Protein AF-A0A8B7DV23-F1 (afdb_monomer_lite)

Radius of gyration: 16.72 Å; chains: 1; bounding box: 44×33×47 Å

Foldseek 3Di:
DKDWDAFDPVDDWDQDQVQQAIWGWIWIADDPVRDTDGTDTGGHDPDLLLLLVSQLCVLCCVSHVLNVVQNVQFPDRSVLSNDPCSCVDPLSVVLSCLCVVQVPRGSVSVVVVCVVVQCRCLVSSVNGGDPVCNVVSVVCTPVPD

Secondary structure (DSSP, 8-state):
-EEEEEEPSSS--EEETTTTEEEEEEEEEETTTTEEPPPEEEEPPSSHHHHHHHHHHHHTTSS-GGGGGGGGGBSS-GGGGGSTTGGGSHHHHHHHHHHHHTT--BHHHHHHHHTT-TTTTHHHHHTTB-GGGHHHHHHH-STT-

Structure (mmCIF, N/CA/C/O backbone):
data_AF-A0A8B7DV23-F1
#
_entry.id   AF-A0A8B7DV23-F1
#
loop_
_atom_site.group_PDB
_atom_site.id
_atom_site.type_symbol
_atom_site.label_atom_id
_atom_site.label_alt_id
_atom_site.label_comp_id
_atom_site.label_asym_id
_atom_site.label_entity_id
_atom_site.label_seq_id
_atom_site.pdbx_PDB_ins_code
_atom_site.Cartn_x
_atom_site.Cartn_y
_atom_site.Cartn_z
_atom_site.occupancy
_atom_site.B_iso_or_equiv
_atom_site.auth_seq_id
_atom_site.auth_comp_id
_atom_site.auth_asym_id
_atom_site.auth_atom_id
_atom_site.pdbx_PDB_model_num
ATOM 1 N N . MET A 1 1 ? 25.803 -10.512 -22.557 1.00 51.50 1 MET A N 1
ATOM 2 C CA . MET A 1 1 ? 25.321 -9.718 -21.406 1.00 51.50 1 MET A CA 1
ATOM 3 C C . MET A 1 1 ? 23.973 -9.123 -21.782 1.00 51.50 1 MET A C 1
ATOM 5 O O . MET A 1 1 ? 23.875 -8.580 -22.876 1.00 51.50 1 MET A O 1
ATOM 9 N N . CYS A 1 2 ? 22.953 -9.281 -20.937 1.00 48.25 2 CYS A N 1
ATOM 10 C CA . CYS A 1 2 ? 21.643 -8.651 -21.124 1.00 48.25 2 CYS A CA 1
ATOM 11 C C . CYS A 1 2 ? 21.594 -7.371 -20.293 1.00 48.25 2 CYS A C 1
ATOM 13 O O . CYS A 1 2 ? 21.914 -7.408 -19.105 1.00 48.25 2 CYS A O 1
ATOM 15 N N . SER A 1 3 ? 21.191 -6.262 -20.905 1.00 56.81 3 SER A N 1
ATOM 16 C CA . SER A 1 3 ? 20.894 -5.014 -20.203 1.00 56.81 3 SER A CA 1
ATOM 17 C C . SER A 1 3 ? 19.389 -4.772 -20.219 1.00 56.81 3 SER A C 1
ATOM 19 O O . SER A 1 3 ? 18.762 -4.789 -21.280 1.00 56.81 3 SER A O 1
ATOM 21 N N . PHE A 1 4 ? 18.817 -4.552 -19.039 1.00 60.81 4 PHE A N 1
ATOM 22 C CA . PHE A 1 4 ? 17.411 -4.198 -18.871 1.00 60.81 4 PHE A CA 1
ATOM 23 C C . PHE A 1 4 ? 17.258 -2.678 -18.951 1.00 60.81 4 PHE A C 1
ATOM 25 O O . PHE A 1 4 ? 18.004 -1.941 -18.302 1.00 60.81 4 PHE A O 1
ATOM 32 N N . ALA A 1 5 ? 16.314 -2.208 -19.764 1.00 63.16 5 ALA A N 1
ATOM 33 C CA . ALA A 1 5 ? 15.951 -0.799 -19.813 1.00 63.16 5 ALA A CA 1
ATOM 34 C C . ALA A 1 5 ? 15.071 -0.413 -18.609 1.00 63.16 5 ALA A C 1
ATOM 36 O O . ALA A 1 5 ? 14.699 -1.247 -17.781 1.00 63.16 5 ALA A O 1
ATOM 37 N N . LYS A 1 6 ? 14.727 0.876 -18.511 1.00 64.81 6 LYS A N 1
ATOM 38 C CA . LYS A 1 6 ? 13.779 1.375 -17.506 1.00 64.81 6 LYS A CA 1
ATOM 39 C C . LYS A 1 6 ? 12.400 0.695 -17.666 1.00 64.81 6 LYS A C 1
ATOM 41 O O . LYS A 1 6 ? 12.068 0.286 -18.784 1.00 64.81 6 LYS A O 1
ATOM 46 N N . PRO A 1 7 ? 11.604 0.580 -16.581 1.00 71.06 7 PRO A N 1
ATOM 47 C CA . PR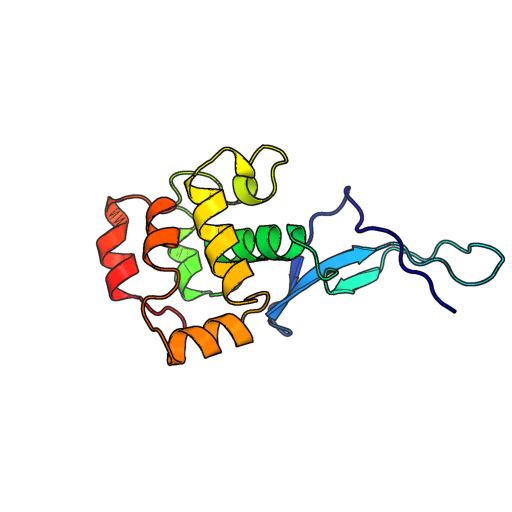O A 1 7 ? 10.208 0.153 -16.664 1.00 71.06 7 PRO A CA 1
ATOM 48 C C . PRO A 1 7 ? 9.451 0.911 -17.757 1.00 71.06 7 PRO A C 1
ATOM 50 O O . PRO A 1 7 ? 9.636 2.118 -17.906 1.00 71.06 7 PRO A O 1
ATOM 53 N N . LEU A 1 8 ? 8.616 0.205 -18.517 1.00 70.12 8 LEU A N 1
ATOM 54 C CA . LEU A 1 8 ? 7.758 0.818 -19.523 1.00 70.12 8 LEU A CA 1
ATOM 55 C C . LEU A 1 8 ? 6.682 1.658 -18.840 1.00 70.12 8 LEU A C 1
ATOM 57 O O . LEU A 1 8 ? 5.961 1.162 -17.980 1.00 70.12 8 LEU A O 1
ATOM 61 N N . GLU A 1 9 ? 6.574 2.920 -19.242 1.00 65.75 9 GLU A N 1
ATOM 62 C CA . GLU A 1 9 ? 5.597 3.860 -18.680 1.00 65.75 9 GLU A CA 1
ATOM 63 C C . GLU A 1 9 ? 4.183 3.621 -19.234 1.00 65.75 9 GLU A C 1
ATOM 65 O O . GLU A 1 9 ? 3.202 3.894 -18.545 1.00 65.75 9 GLU A O 1
ATOM 70 N N . ASP A 1 10 ? 4.076 3.046 -20.439 1.00 67.94 10 ASP A N 1
ATOM 71 C CA . ASP A 1 10 ? 2.800 2.766 -21.112 1.00 67.94 10 ASP A CA 1
ATOM 72 C C . ASP A 1 10 ? 1.992 1.639 -20.454 1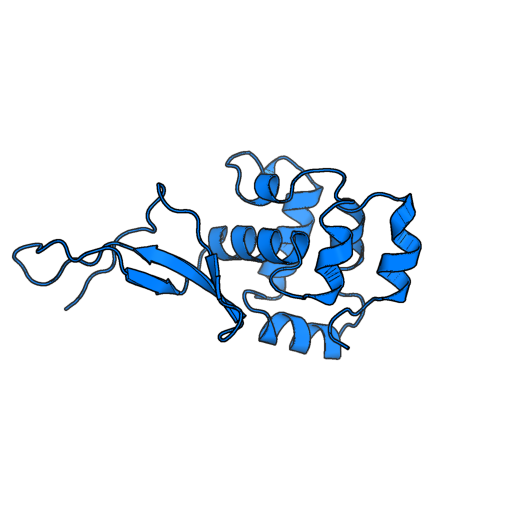.00 67.94 10 ASP A C 1
ATOM 74 O O . ASP A 1 10 ? 0.768 1.597 -20.582 1.00 67.94 10 ASP A O 1
ATOM 78 N N . VAL A 1 11 ? 2.659 0.715 -19.750 1.00 78.81 11 VAL A N 1
ATOM 79 C CA . VAL A 1 11 ? 1.997 -0.410 -19.079 1.00 78.81 11 VAL A CA 1
ATOM 80 C C . VAL A 1 11 ? 2.220 -0.299 -17.576 1.00 78.81 11 VAL A C 1
ATOM 82 O O . VAL A 1 11 ? 3.365 -0.387 -17.125 1.00 78.81 11 VAL A O 1
ATOM 85 N N . PRO A 1 12 ? 1.154 -0.138 -16.770 1.00 81.88 12 PRO A N 1
ATOM 86 C CA . PRO A 1 12 ? 1.315 -0.013 -15.334 1.00 81.88 12 PRO A CA 1
ATOM 87 C C . PRO A 1 12 ? 1.932 -1.297 -14.754 1.00 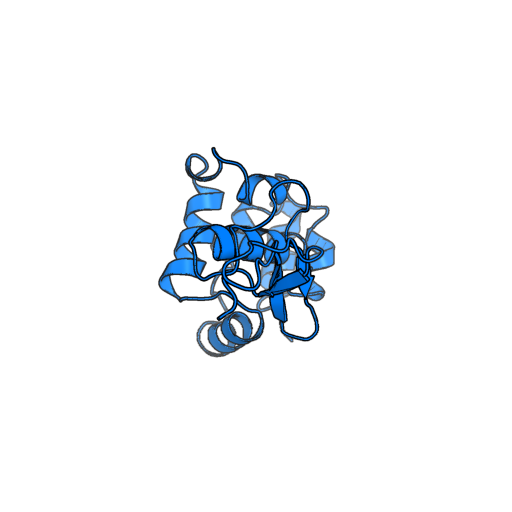81.88 12 PRO A C 1
ATOM 89 O O . PRO A 1 12 ? 1.610 -2.402 -15.203 1.00 81.88 12 PRO A O 1
ATOM 92 N N . PRO A 1 13 ? 2.798 -1.175 -13.736 1.00 89.44 13 PRO A N 1
ATOM 93 C CA . PRO A 1 13 ? 3.212 -2.294 -12.908 1.00 89.44 13 PRO A CA 1
ATOM 94 C C . PRO A 1 13 ? 2.013 -3.085 -12.393 1.00 89.44 13 PRO A C 1
ATOM 96 O O . PRO A 1 13 ? 0.927 -2.542 -12.188 1.00 89.44 13 PRO A O 1
ATOM 99 N N . VAL A 1 14 ? 2.238 -4.370 -12.158 1.00 89.75 14 VAL A N 1
ATOM 100 C CA . VAL A 1 14 ? 1.238 -5.316 -11.667 1.00 89.75 14 VAL A CA 1
ATOM 101 C C . VAL A 1 14 ? 1.756 -6.002 -10.417 1.00 89.75 14 VAL A C 1
ATOM 103 O O . VAL A 1 14 ? 2.960 -6.214 -10.252 1.00 89.75 14 VAL A O 1
ATOM 106 N N . TYR A 1 15 ? 0.846 -6.357 -9.523 1.00 91.25 15 TYR A N 1
ATOM 107 C CA . TYR A 1 15 ? 1.176 -7.181 -8.377 1.00 91.25 15 TYR A CA 1
ATOM 108 C C . TYR A 1 15 ? 1.107 -8.660 -8.765 1.00 91.25 15 TYR A C 1
ATOM 110 O O . TYR A 1 15 ? 0.122 -9.103 -9.350 1.00 91.25 15 TYR A O 1
ATOM 118 N N . ASN A 1 16 ? 2.157 -9.423 -8.470 1.00 91.06 16 ASN A N 1
ATOM 119 C CA . ASN A 1 16 ? 2.143 -10.871 -8.638 1.00 91.06 16 ASN A CA 1
ATOM 120 C C . ASN A 1 16 ? 1.794 -11.516 -7.291 1.00 91.06 16 ASN A C 1
ATOM 122 O O . ASN A 1 16 ? 2.564 -11.401 -6.338 1.00 91.06 16 ASN A O 1
ATOM 126 N N . GLU A 1 17 ? 0.633 -12.169 -7.213 1.00 86.94 17 GLU A N 1
ATOM 127 C CA . GLU A 1 17 ? 0.132 -12.772 -5.971 1.00 86.94 17 GLU A CA 1
ATOM 128 C C . GLU A 1 17 ? 0.944 -13.995 -5.519 1.00 86.94 17 GLU A C 1
ATOM 130 O O . GLU A 1 17 ? 1.069 -14.215 -4.314 1.00 86.94 17 GLU A O 1
ATOM 135 N N . GLU A 1 18 ? 1.516 -14.753 -6.463 1.00 85.44 18 GLU A N 1
ATOM 136 C CA . GLU A 1 18 ? 2.292 -15.972 -6.190 1.00 85.44 18 GLU A CA 1
ATOM 137 C C . GLU A 1 18 ? 3.631 -15.651 -5.518 1.00 85.44 18 GLU A C 1
ATOM 139 O O . GLU A 1 18 ? 3.959 -16.203 -4.473 1.00 85.44 18 GLU A O 1
ATOM 144 N N . GLU A 1 19 ? 4.390 -14.715 -6.089 1.00 83.94 19 GLU A N 1
ATOM 145 C CA . GLU A 1 19 ? 5.683 -14.271 -5.553 1.00 83.94 19 GLU A CA 1
ATOM 146 C C . GLU A 1 19 ? 5.535 -13.154 -4.512 1.00 83.94 19 GLU A C 1
ATOM 148 O O . GLU A 1 19 ? 6.479 -12.797 -3.806 1.00 83.94 19 GLU A O 1
ATOM 153 N N . GLY A 1 20 ? 4.353 -12.550 -4.426 1.00 88.62 20 GLY A N 1
ATOM 154 C CA . GLY A 1 20 ? 4.041 -11.491 -3.483 1.00 88.62 20 GLY A CA 1
ATOM 155 C C . GLY A 1 20 ? 4.784 -10.172 -3.729 1.00 88.62 20 GLY A C 1
ATOM 156 O O . GLY A 1 20 ? 4.917 -9.376 -2.790 1.00 88.62 20 GLY A O 1
ATOM 157 N N . VAL A 1 21 ? 5.268 -9.937 -4.954 1.00 89.88 21 VAL A N 1
ATOM 158 C CA . VAL A 1 21 ? 6.102 -8.788 -5.355 1.00 89.88 21 VAL A CA 1
ATOM 159 C C . VAL A 1 21 ? 5.460 -7.956 -6.464 1.00 89.88 21 VAL A C 1
ATOM 161 O O . VAL A 1 21 ? 4.630 -8.427 -7.240 1.00 89.88 21 VAL A O 1
ATOM 164 N N . VAL A 1 22 ? 5.896 -6.701 -6.572 1.00 90.88 22 VAL A N 1
ATOM 165 C CA . VAL A 1 22 ? 5.566 -5.837 -7.711 1.00 90.88 22 VAL A CA 1
ATOM 166 C C . VAL A 1 22 ? 6.407 -6.233 -8.923 1.00 90.88 22 VAL A C 1
ATOM 168 O O . VAL A 1 22 ? 7.634 -6.334 -8.822 1.00 90.88 22 VAL A O 1
ATOM 171 N N . LYS A 1 23 ? 5.758 -6.398 -10.076 1.00 89.38 23 LYS A N 1
ATOM 172 C CA . LYS A 1 23 ? 6.390 -6.610 -11.379 1.00 89.38 23 LYS A CA 1
ATOM 173 C C . LYS A 1 23 ? 6.092 -5.451 -12.325 1.00 89.38 23 LYS A C 1
ATOM 175 O O . LYS A 1 23 ? 5.036 -4.833 -12.250 1.00 89.38 23 LYS A O 1
ATOM 180 N N . CYS A 1 24 ? 7.010 -5.159 -13.234 1.00 88.38 24 CYS A N 1
ATOM 181 C CA . CYS A 1 24 ? 6.812 -4.208 -14.323 1.00 88.38 24 CYS A CA 1
ATOM 182 C C . CYS A 1 24 ? 7.309 -4.787 -15.640 1.00 88.38 24 CYS A C 1
ATOM 184 O O . CYS A 1 24 ? 8.209 -5.628 -15.668 1.00 88.38 24 CYS A O 1
ATOM 186 N N . TYR A 1 25 ? 6.750 -4.292 -16.737 1.00 84.19 25 TYR A N 1
ATOM 187 C CA . TYR A 1 25 ? 7.253 -4.621 -18.058 1.00 84.19 25 TYR A CA 1
ATOM 188 C C . TYR A 1 25 ? 8.521 -3.822 -18.339 1.00 84.19 25 TYR A C 1
ATOM 190 O O . TYR A 1 25 ? 8.547 -2.605 -18.167 1.00 84.19 25 TYR A O 1
ATOM 198 N N . MET A 1 26 ? 9.574 -4.500 -18.779 1.00 79.69 26 MET A N 1
ATOM 199 C CA . MET A 1 26 ? 10.817 -3.866 -19.211 1.00 79.69 26 MET A CA 1
ATOM 200 C C . MET A 1 26 ? 11.209 -4.374 -20.589 1.00 79.69 26 MET A C 1
ATOM 202 O O . MET A 1 26 ? 11.067 -5.561 -20.897 1.00 79.69 26 MET A O 1
ATOM 206 N N . THR A 1 27 ? 11.751 -3.483 -21.414 1.00 74.31 27 THR A N 1
ATOM 207 C CA . THR A 1 27 ? 12.417 -3.891 -22.649 1.00 74.31 27 THR A CA 1
ATOM 208 C C . THR A 1 27 ? 13.827 -4.374 -22.336 1.00 74.31 27 THR A C 1
ATOM 210 O O . THR A 1 27 ? 14.558 -3.784 -21.537 1.00 74.31 27 THR A O 1
ATOM 213 N N . CYS A 1 28 ? 14.206 -5.481 -22.964 1.00 62.91 28 CYS A N 1
ATOM 214 C CA . CYS A 1 28 ? 15.547 -6.038 -22.868 1.00 62.91 28 CYS A CA 1
ATOM 215 C C . CYS A 1 28 ? 16.268 -5.797 -24.189 1.00 62.91 28 CYS A C 1
ATOM 217 O O . CYS A 1 28 ? 15.694 -6.021 -25.259 1.00 62.91 28 CYS A O 1
ATOM 219 N N . THR A 1 29 ? 17.527 -5.378 -24.119 1.00 63.84 29 THR A N 1
ATOM 220 C CA . THR A 1 29 ? 18.417 -5.358 -25.280 1.00 63.84 29 THR A CA 1
ATOM 221 C C . THR A 1 29 ? 19.460 -6.460 -25.136 1.00 63.84 29 THR A C 1
ATOM 223 O O . THR A 1 29 ? 20.060 -6.645 -24.072 1.00 63.84 29 THR A O 1
ATOM 226 N N . TYR A 1 30 ? 19.649 -7.229 -26.208 1.00 55.50 30 TYR A N 1
ATOM 227 C CA . TYR A 1 30 ? 20.621 -8.319 -26.258 1.00 55.50 30 TYR A CA 1
ATOM 228 C C . TYR A 1 30 ? 21.728 -8.018 -27.271 1.00 55.50 30 TYR A C 1
ATOM 230 O O . TYR A 1 30 ? 21.459 -7.714 -28.434 1.00 55.50 30 TYR A O 1
ATOM 238 N N . GLY A 1 31 ? 22.979 -8.146 -26.820 1.00 58.97 31 GLY A N 1
ATOM 239 C CA . GLY A 1 31 ? 24.174 -8.053 -27.660 1.00 58.97 31 GLY A CA 1
ATOM 240 C C . GLY A 1 31 ? 24.575 -6.629 -28.067 1.00 58.97 31 GLY A C 1
ATOM 241 O O . GLY A 1 31 ? 23.847 -5.661 -27.859 1.00 58.97 31 GLY A O 1
ATOM 242 N N . SER A 1 32 ? 25.752 -6.510 -28.688 1.00 60.19 32 SER A N 1
ATOM 243 C CA . SER A 1 32 ? 26.305 -5.253 -29.224 1.00 60.19 32 SER A CA 1
ATOM 244 C C . SER A 1 32 ? 25.450 -4.631 -30.338 1.00 60.19 32 SER A C 1
ATOM 246 O O . SER A 1 32 ? 25.645 -3.470 -30.680 1.00 60.19 32 SER A O 1
ATOM 248 N N . HIS A 1 33 ? 24.494 -5.388 -30.886 1.00 59.56 33 HIS A N 1
ATOM 249 C CA . HIS A 1 33 ? 23.622 -4.976 -31.988 1.00 59.56 33 HIS A CA 1
ATOM 250 C C . HIS A 1 33 ? 22.246 -4.459 -31.514 1.00 59.56 33 HIS A C 1
ATOM 252 O O . HIS A 1 33 ? 21.392 -4.184 -32.351 1.00 59.56 33 HIS A O 1
ATOM 258 N N . VAL A 1 34 ? 22.007 -4.327 -30.198 1.00 60.25 34 VAL A N 1
ATOM 259 C CA . VAL A 1 34 ? 20.796 -3.701 -29.613 1.00 60.25 34 VAL A CA 1
ATOM 260 C C . VAL A 1 34 ? 19.485 -4.303 -30.152 1.00 60.25 34 VAL A C 1
ATOM 262 O O . VAL A 1 34 ? 18.546 -3.593 -30.515 1.00 60.25 34 VAL A O 1
ATOM 265 N N . TRP A 1 35 ? 19.395 -5.634 -30.214 1.00 63.25 35 TRP A N 1
ATOM 266 C CA . TRP A 1 35 ? 18.158 -6.291 -30.641 1.00 63.25 35 TRP A CA 1
ATOM 267 C C . TRP A 1 35 ? 17.085 -6.055 -29.575 1.00 63.25 35 TRP A C 1
ATOM 269 O O . TRP A 1 35 ? 17.270 -6.427 -28.413 1.00 63.25 35 TRP A O 1
ATOM 279 N N . LYS A 1 36 ? 15.987 -5.392 -29.959 1.00 61.38 36 LYS A N 1
ATOM 280 C CA . LYS A 1 36 ? 14.850 -5.109 -29.075 1.00 61.38 36 LYS A CA 1
ATOM 281 C C . LYS A 1 36 ? 14.028 -6.383 -28.901 1.00 61.38 36 LYS A C 1
ATOM 283 O O . LYS A 1 36 ? 13.361 -6.819 -29.834 1.00 61.38 36 LYS A O 1
ATOM 288 N N . ILE A 1 37 ? 14.082 -6.967 -27.710 1.00 68.12 37 ILE A N 1
ATOM 289 C CA . ILE A 1 37 ? 13.223 -8.093 -27.331 1.00 68.12 37 ILE A CA 1
ATOM 290 C C . ILE A 1 37 ? 11.859 -7.543 -26.892 1.00 68.12 37 ILE A C 1
ATOM 292 O O . ILE A 1 37 ? 11.768 -6.419 -26.386 1.00 68.12 37 ILE A O 1
ATOM 296 N N . SER A 1 38 ? 10.797 -8.330 -27.096 1.00 73.44 38 SER A N 1
ATOM 297 C CA . SER A 1 38 ? 9.457 -8.004 -26.605 1.00 73.44 38 SER A CA 1
ATOM 298 C C . SER A 1 38 ? 9.475 -7.738 -25.091 1.00 73.44 38 SER A C 1
ATOM 300 O O . SER A 1 38 ? 10.223 -8.402 -24.365 1.00 73.44 38 SER A O 1
ATOM 302 N N . PRO A 1 39 ? 8.670 -6.781 -24.594 1.00 77.56 39 PRO A N 1
ATOM 303 C CA . PRO A 1 39 ? 8.612 -6.466 -23.173 1.00 77.56 39 PRO A CA 1
ATOM 304 C C . PRO A 1 39 ? 8.403 -7.710 -22.315 1.00 77.56 39 PRO A C 1
ATOM 306 O O . PRO A 1 39 ? 7.461 -8.468 -22.533 1.00 77.56 39 PRO A O 1
ATOM 309 N N . GLN A 1 40 ? 9.281 -7.907 -21.337 1.00 81.25 40 GLN A N 1
ATOM 310 C CA . GLN A 1 40 ? 9.189 -9.016 -20.394 1.00 81.25 40 GLN A CA 1
ATOM 311 C C . GLN A 1 40 ? 8.692 -8.497 -19.050 1.00 81.25 40 GLN A C 1
ATOM 313 O O . GLN A 1 40 ? 9.072 -7.404 -18.622 1.00 81.25 40 GLN A O 1
ATOM 318 N N . LEU A 1 41 ? 7.850 -9.285 -18.383 1.00 84.38 41 LEU A N 1
ATOM 319 C CA . LEU A 1 41 ? 7.371 -8.976 -17.044 1.00 84.38 41 LEU A CA 1
ATOM 320 C C . LEU A 1 41 ? 8.438 -9.382 -16.021 1.00 84.38 41 LEU A C 1
ATOM 322 O O . LEU A 1 41 ? 8.677 -10.567 -15.801 1.00 84.38 41 LEU A O 1
ATOM 326 N N . LEU A 1 42 ? 9.075 -8.396 -15.395 1.00 85.81 42 LEU A N 1
ATOM 327 C CA . LEU A 1 42 ? 10.190 -8.593 -14.471 1.00 85.81 42 LEU A CA 1
ATOM 328 C C . LEU A 1 42 ? 9.889 -7.984 -13.106 1.00 85.81 42 LEU A C 1
ATOM 330 O O . LEU A 1 42 ? 9.044 -7.099 -12.979 1.00 85.81 42 LEU A O 1
ATOM 334 N N . THR A 1 43 ? 10.608 -8.431 -12.080 1.00 86.69 43 THR A N 1
ATOM 335 C CA . THR A 1 43 ? 10.537 -7.838 -10.741 1.00 86.69 43 THR A CA 1
ATOM 336 C C . THR A 1 43 ? 10.892 -6.358 -10.795 1.00 86.69 43 THR A C 1
ATOM 338 O O . THR A 1 43 ? 11.890 -5.962 -11.401 1.00 86.69 43 THR A O 1
ATOM 341 N N . TYR A 1 44 ? 10.076 -5.535 -10.138 1.00 87.00 44 TYR A N 1
ATOM 342 C CA . TYR A 1 44 ? 10.288 -4.096 -10.101 1.00 87.00 44 TYR A CA 1
ATOM 343 C C . TYR A 1 44 ? 11.639 -3.778 -9.435 1.00 87.00 44 TYR A C 1
ATOM 345 O O . TYR A 1 44 ? 11.943 -4.335 -8.370 1.00 87.00 44 TYR A O 1
ATOM 353 N N . PRO A 1 45 ? 12.460 -2.899 -10.036 1.00 86.38 45 PRO A N 1
ATOM 354 C CA . PRO A 1 45 ? 13.809 -2.636 -9.563 1.00 86.38 45 PRO A CA 1
ATOM 355 C C . PRO A 1 45 ? 13.755 -1.966 -8.192 1.00 86.38 45 PRO A C 1
ATOM 357 O O . PRO A 1 45 ? 12.775 -1.306 -7.849 1.00 86.38 45 PRO A O 1
ATOM 360 N N . ASN A 1 46 ? 14.802 -2.126 -7.385 1.00 83.56 46 ASN A N 1
ATOM 361 C CA . ASN A 1 46 ? 14.825 -1.526 -6.056 1.00 83.56 46 ASN A CA 1
ATOM 362 C C . ASN A 1 46 ? 14.913 0.008 -6.167 1.00 83.56 46 ASN A C 1
ATOM 364 O O . ASN A 1 46 ? 15.983 0.562 -6.409 1.00 83.56 46 ASN A O 1
ATOM 368 N N . SER A 1 47 ? 13.775 0.687 -6.042 1.00 86.69 47 SER A N 1
ATOM 369 C CA . SER A 1 47 ? 13.660 2.142 -6.106 1.00 86.69 47 SER A CA 1
ATOM 370 C C . SER A 1 47 ? 12.495 2.623 -5.233 1.00 86.69 47 SER A C 1
ATOM 372 O O . SER A 1 47 ? 11.603 1.830 -4.923 1.00 86.69 47 SER A O 1
ATOM 374 N N . PRO A 1 48 ? 12.446 3.913 -4.852 1.00 85.75 48 PRO A N 1
ATOM 375 C CA . PRO A 1 48 ? 11.315 4.475 -4.106 1.00 85.75 48 PRO A CA 1
ATOM 376 C C . PRO A 1 48 ? 9.961 4.248 -4.798 1.00 85.75 48 PRO A C 1
ATOM 378 O O . PRO A 1 48 ? 8.949 4.023 -4.136 1.00 85.75 48 PRO A O 1
ATOM 381 N N . GLU A 1 49 ? 9.945 4.217 -6.135 1.00 88.00 49 GLU A N 1
ATOM 382 C CA . GLU A 1 49 ? 8.743 3.915 -6.920 1.00 88.00 49 GLU A CA 1
ATOM 383 C C . GLU A 1 49 ? 8.195 2.509 -6.644 1.00 88.00 49 GLU A C 1
ATOM 385 O O . GLU A 1 49 ? 6.979 2.324 -6.631 1.00 88.00 49 GLU A O 1
ATOM 390 N N . LYS A 1 50 ? 9.060 1.526 -6.352 1.00 90.81 50 LYS A N 1
ATOM 391 C CA . LYS A 1 50 ? 8.634 0.169 -5.977 1.00 90.81 50 LYS A CA 1
ATOM 392 C C . LYS A 1 50 ? 7.683 0.201 -4.785 1.00 90.81 50 LYS A C 1
ATOM 394 O O . LYS A 1 50 ? 6.633 -0.437 -4.813 1.00 90.81 50 LYS A O 1
ATOM 399 N N . TYR A 1 51 ? 8.040 0.971 -3.759 1.00 92.44 51 TYR A N 1
ATOM 400 C CA . TYR A 1 51 ? 7.251 1.116 -2.539 1.00 92.44 51 TYR A CA 1
ATOM 401 C C . TYR A 1 51 ? 5.947 1.871 -2.794 1.00 92.44 51 TYR A C 1
ATOM 403 O O . TYR A 1 51 ? 4.927 1.518 -2.213 1.00 92.44 51 TYR A O 1
ATOM 411 N N . ARG A 1 52 ? 5.937 2.853 -3.707 1.00 92.31 52 ARG A N 1
ATOM 412 C CA . ARG A 1 52 ? 4.703 3.550 -4.116 1.00 92.31 52 ARG A CA 1
ATOM 413 C C . ARG A 1 52 ? 3.710 2.609 -4.787 1.00 92.31 52 ARG A C 1
ATOM 415 O O . ARG A 1 52 ? 2.530 2.614 -4.438 1.00 92.31 52 ARG A O 1
ATOM 422 N N . TRP A 1 53 ? 4.187 1.777 -5.710 1.00 93.00 53 TRP A N 1
ATOM 423 C CA . TRP A 1 53 ? 3.361 0.749 -6.343 1.00 93.00 53 TRP A CA 1
ATOM 424 C C . TRP A 1 53 ? 2.898 -0.299 -5.334 1.00 93.00 53 TRP A C 1
ATOM 426 O O . TRP A 1 53 ? 1.718 -0.628 -5.294 1.00 93.00 53 TRP A O 1
ATOM 436 N N . PHE A 1 54 ? 3.789 -0.764 -4.460 1.00 94.00 54 PHE A N 1
ATOM 437 C CA . PHE A 1 54 ? 3.430 -1.721 -3.418 1.00 94.00 54 PHE A CA 1
ATOM 438 C C . PHE A 1 54 ? 2.365 -1.166 -2.458 1.00 94.00 54 PHE A C 1
ATOM 440 O O . PHE A 1 54 ? 1.357 -1.823 -2.211 1.00 94.00 54 PHE A O 1
ATOM 447 N N . ALA A 1 55 ? 2.522 0.076 -1.997 1.00 94.25 55 ALA A N 1
ATOM 448 C CA . ALA A 1 55 ? 1.542 0.783 -1.175 1.00 94.25 55 ALA A CA 1
ATOM 449 C C . ALA A 1 55 ? 0.180 0.901 -1.869 1.00 94.25 55 ALA A C 1
ATOM 451 O O . ALA A 1 55 ? -0.851 0.632 -1.255 1.00 94.25 55 ALA A O 1
ATOM 452 N N . ARG A 1 56 ? 0.167 1.243 -3.164 1.00 94.50 56 ARG A N 1
ATOM 453 C CA . ARG A 1 56 ? -1.059 1.261 -3.968 1.00 94.50 56 ARG A CA 1
ATOM 454 C C . ARG A 1 56 ? -1.760 -0.100 -3.945 1.00 94.50 56 ARG A C 1
ATOM 456 O O . ARG A 1 56 ? -2.957 -0.155 -3.684 1.00 94.50 56 ARG A O 1
ATOM 463 N N . PHE A 1 57 ? -1.027 -1.187 -4.165 1.00 94.50 57 PHE A N 1
ATOM 464 C CA . PHE A 1 57 ? -1.600 -2.535 -4.163 1.00 94.50 57 PHE A CA 1
ATOM 465 C C . PHE A 1 57 ? -2.071 -3.001 -2.780 1.00 94.50 57 PHE A C 1
ATOM 467 O O . PHE A 1 57 ? -3.000 -3.805 -2.700 1.00 94.50 57 PHE A O 1
ATOM 474 N N . ILE A 1 58 ? -1.471 -2.505 -1.691 1.00 94.50 58 ILE A N 1
ATOM 475 C CA . ILE A 1 58 ? -1.987 -2.720 -0.329 1.00 94.50 58 ILE A CA 1
ATOM 476 C C . ILE A 1 58 ? -3.354 -2.049 -0.179 1.00 94.50 58 ILE A C 1
ATOM 478 O O . ILE A 1 58 ? -4.298 -2.687 0.284 1.00 94.50 58 ILE A O 1
ATOM 482 N N . LEU A 1 59 ? -3.469 -0.782 -0.589 1.00 94.12 59 LEU A N 1
ATOM 483 C CA . LEU A 1 59 ? -4.711 -0.008 -0.491 1.00 94.12 59 LEU A CA 1
ATOM 484 C C . LEU A 1 59 ? -5.843 -0.617 -1.326 1.00 94.12 59 LEU A C 1
ATOM 486 O O . LEU A 1 59 ? -6.980 -0.669 -0.873 1.00 94.12 59 LEU A O 1
ATOM 490 N N . GLU A 1 60 ? -5.522 -1.123 -2.516 1.00 92.75 60 GLU A N 1
ATOM 491 C CA . GLU A 1 60 ? -6.469 -1.827 -3.391 1.00 92.75 60 GLU A CA 1
ATOM 492 C C . GLU A 1 60 ? -6.803 -3.252 -2.898 1.00 92.75 60 GLU A C 1
ATOM 494 O O . GLU A 1 60 ? -7.668 -3.917 -3.466 1.00 92.75 60 GLU A O 1
ATOM 499 N N . GLY A 1 61 ? -6.126 -3.748 -1.855 1.00 91.69 61 GLY A N 1
ATOM 500 C CA . GLY A 1 61 ? -6.329 -5.097 -1.321 1.00 91.69 61 GLY A CA 1
ATOM 501 C C . GLY A 1 61 ? -5.839 -6.222 -2.238 1.00 91.69 61 GLY A C 1
ATOM 502 O O . GLY A 1 61 ? -6.253 -7.366 -2.073 1.00 91.69 61 GLY A O 1
ATOM 503 N N . GLN A 1 62 ? -4.952 -5.923 -3.194 1.00 91.75 62 GLN A N 1
ATOM 504 C CA . GLN A 1 62 ? -4.323 -6.938 -4.053 1.00 91.75 62 GLN A CA 1
ATOM 505 C C . GLN A 1 62 ? -3.250 -7.727 -3.294 1.00 91.75 62 GLN A C 1
ATOM 507 O O . GLN A 1 62 ? -3.116 -8.934 -3.458 1.00 91.75 62 GLN A O 1
ATOM 512 N N . VAL A 1 63 ? -2.507 -7.060 -2.404 1.00 92.19 63 VAL A N 1
ATOM 513 C CA . VAL A 1 63 ? -1.502 -7.726 -1.553 1.00 92.19 63 VAL A CA 1
ATOM 514 C C . VAL A 1 63 ? -2.183 -8.639 -0.529 1.00 92.19 63 VAL A C 1
ATOM 516 O O . VAL A 1 63 ? -1.677 -9.714 -0.189 1.00 92.19 63 VAL A O 1
ATOM 519 N N . ILE A 1 64 ? -3.339 -8.200 -0.020 1.00 91.50 64 ILE A N 1
ATOM 520 C CA . ILE A 1 64 ? -4.079 -8.856 1.058 1.00 91.50 64 ILE A CA 1
ATOM 521 C C . ILE A 1 64 ? -5.563 -8.809 0.744 1.00 91.50 64 ILE A C 1
ATOM 523 O O . ILE A 1 64 ? -6.206 -7.765 0.866 1.00 91.50 64 ILE A O 1
ATOM 527 N N . SER A 1 65 ? -6.108 -9.977 0.430 1.00 90.06 65 SER A N 1
ATOM 528 C CA . SER A 1 65 ? -7.515 -10.172 0.086 1.00 90.06 65 SER A CA 1
ATOM 529 C C . SER A 1 65 ? -8.477 -9.642 1.155 1.00 90.06 65 SER A C 1
ATOM 531 O O . SER A 1 65 ? -9.501 -9.059 0.811 1.00 90.06 65 SER A O 1
ATOM 533 N N . SER A 1 66 ? -8.136 -9.755 2.442 1.00 90.44 66 SER A N 1
ATOM 534 C CA . SER A 1 66 ? -8.947 -9.247 3.560 1.00 90.44 66 SER A CA 1
ATOM 535 C C . SER A 1 66 ? -9.164 -7.728 3.525 1.00 90.44 66 SER A C 1
ATOM 537 O O . SER A 1 66 ? -10.170 -7.244 4.042 1.00 90.44 66 SER A O 1
ATOM 539 N N . LEU A 1 67 ? -8.255 -6.971 2.895 1.00 91.44 67 LEU A N 1
ATOM 540 C CA . LEU A 1 67 ? -8.375 -5.518 2.721 1.00 91.44 67 LEU A CA 1
ATOM 541 C C . LEU A 1 67 ? -9.173 -5.123 1.473 1.00 91.44 67 LEU A C 1
ATOM 543 O O . LEU A 1 67 ? -9.597 -3.975 1.359 1.00 91.44 67 LEU A O 1
ATOM 547 N N . LYS A 1 68 ? -9.436 -6.062 0.558 1.00 92.50 68 LYS A N 1
ATOM 548 C CA . LYS A 1 68 ? -10.130 -5.802 -0.712 1.00 92.50 68 LYS A CA 1
ATOM 549 C C . LYS A 1 68 ? -11.524 -5.206 -0.513 1.00 92.50 68 LYS A C 1
ATOM 551 O O . LYS A 1 68 ? -11.919 -4.319 -1.259 1.00 92.50 68 LYS A O 1
ATOM 556 N N . LYS A 1 69 ? -12.235 -5.618 0.543 1.00 92.88 69 LYS A N 1
ATOM 557 C CA . LYS A 1 69 ? -13.553 -5.065 0.906 1.00 92.88 69 LYS A CA 1
ATOM 558 C C . LYS A 1 69 ? -13.522 -3.579 1.282 1.00 92.88 69 LYS A C 1
ATOM 560 O O . LYS A 1 69 ? -14.553 -2.925 1.224 1.00 92.88 69 LYS A O 1
ATOM 565 N N . PHE A 1 70 ? -12.365 -3.045 1.676 1.00 92.75 70 PHE A N 1
ATOM 566 C CA . PHE A 1 70 ? -12.209 -1.635 2.037 1.00 92.75 70 PHE A CA 1
ATOM 567 C C . PHE A 1 70 ? -11.772 -0.759 0.860 1.00 92.75 70 PHE A C 1
ATOM 569 O O . PHE A 1 70 ? -11.831 0.463 0.975 1.00 92.75 70 PHE A O 1
ATOM 576 N N . ALA A 1 71 ? -11.380 -1.354 -0.274 1.00 91.56 71 ALA A N 1
ATOM 577 C CA . ALA A 1 71 ? -10.929 -0.615 -1.452 1.00 91.56 71 ALA A CA 1
ATOM 578 C C . ALA A 1 71 ? -12.011 0.340 -1.999 1.00 91.56 71 ALA A C 1
ATOM 580 O O . ALA A 1 71 ? -11.694 1.427 -2.476 1.00 91.56 71 ALA A O 1
ATOM 581 N N . GLU A 1 72 ? -13.290 -0.028 -1.873 1.00 92.12 72 GLU A N 1
ATOM 582 C CA . GLU A 1 72 ? -14.435 0.808 -2.269 1.00 92.12 72 GLU A CA 1
ATOM 583 C C . GLU A 1 72 ? -14.720 1.954 -1.283 1.00 92.12 72 GLU A C 1
ATOM 585 O O . GLU A 1 72 ? -15.368 2.935 -1.638 1.00 92.12 72 GLU A O 1
ATOM 590 N N . TYR A 1 73 ? -14.207 1.858 -0.054 1.00 93.88 73 TYR A N 1
ATOM 591 C CA . TYR A 1 73 ? -14.392 2.847 1.012 1.00 93.88 73 TYR A CA 1
ATOM 592 C C . TYR A 1 73 ? -13.185 3.779 1.171 1.00 93.88 73 TYR A C 1
ATOM 594 O O . TYR A 1 73 ? -13.072 4.490 2.176 1.00 93.88 73 TYR A O 1
ATOM 602 N N . LEU A 1 74 ? -12.264 3.774 0.204 1.00 93.31 74 LEU A N 1
ATOM 603 C CA . LEU A 1 74 ? -11.140 4.695 0.192 1.00 93.31 74 LEU A CA 1
ATOM 604 C C . LEU A 1 74 ? -11.639 6.126 -0.048 1.00 93.31 74 LEU A C 1
ATOM 606 O O . LEU A 1 74 ? -12.275 6.414 -1.059 1.00 93.31 74 LEU A O 1
ATOM 610 N N . VAL A 1 75 ? -11.288 7.048 0.851 1.00 92.94 75 VAL A N 1
ATOM 611 C CA . VAL A 1 75 ? -11.618 8.484 0.735 1.00 92.94 75 VAL A CA 1
ATOM 612 C C . VAL A 1 75 ? -10.973 9.090 -0.509 1.00 92.94 75 VAL A C 1
ATOM 614 O O . VAL A 1 75 ? -11.486 10.033 -1.107 1.00 92.94 75 VAL A O 1
ATOM 617 N N . THR A 1 76 ? -9.827 8.544 -0.914 1.00 90.00 76 THR A N 1
ATOM 618 C CA . THR A 1 76 ? -9.170 8.902 -2.165 1.00 90.00 76 THR A CA 1
ATOM 619 C C . THR A 1 76 ? -8.682 7.677 -2.914 1.00 90.00 76 THR A C 1
ATOM 621 O O . THR A 1 76 ? -8.163 6.763 -2.273 1.00 90.00 76 THR A O 1
ATOM 624 N N . PRO A 1 77 ? -8.714 7.695 -4.257 1.00 90.25 77 PRO A N 1
ATOM 625 C CA . PRO A 1 77 ? -8.210 6.592 -5.059 1.00 90.25 77 PRO A CA 1
ATOM 626 C C . PRO A 1 77 ? -6.758 6.236 -4.718 1.00 90.25 77 PRO A C 1
ATOM 628 O O . PRO A 1 77 ? -5.888 7.111 -4.667 1.00 90.25 77 PRO A O 1
ATOM 631 N N . ALA A 1 78 ? -6.470 4.941 -4.571 1.00 91.31 78 ALA A N 1
ATOM 632 C CA . ALA A 1 78 ? -5.115 4.432 -4.334 1.00 91.31 78 ALA A CA 1
ATOM 633 C C . ALA A 1 78 ? -4.127 4.814 -5.455 1.00 91.31 78 ALA A C 1
ATOM 635 O O . ALA A 1 78 ? -2.921 4.909 -5.229 1.00 91.31 78 ALA A O 1
ATOM 636 N N . SER A 1 79 ? -4.634 5.107 -6.658 1.00 89.81 79 SER A N 1
ATOM 637 C CA . SER A 1 79 ? -3.848 5.589 -7.799 1.00 89.81 79 SER A CA 1
ATOM 638 C C . SER A 1 79 ? -3.121 6.913 -7.537 1.00 89.81 79 SER A C 1
ATOM 640 O O . SER A 1 79 ? -2.159 7.215 -8.244 1.00 89.81 79 SER A O 1
ATOM 642 N N . ILE A 1 80 ? -3.516 7.683 -6.513 1.00 90.88 80 ILE A N 1
ATOM 643 C CA . ILE A 1 80 ? -2.787 8.884 -6.086 1.00 90.88 80 ILE A CA 1
ATOM 644 C C . ILE A 1 80 ? -1.369 8.539 -5.619 1.00 90.88 80 ILE A C 1
ATOM 646 O O . ILE A 1 80 ? -0.466 9.332 -5.861 1.00 90.88 80 ILE A O 1
ATOM 650 N N . MET A 1 81 ? -1.133 7.356 -5.032 1.00 91.44 81 MET A N 1
ATOM 651 C CA . MET A 1 81 ? 0.193 6.946 -4.532 1.00 91.44 81 MET A CA 1
ATOM 652 C C . MET A 1 81 ? 1.300 6.991 -5.591 1.00 91.44 81 MET A C 1
ATOM 654 O O . MET A 1 81 ? 2.464 7.185 -5.252 1.00 91.44 81 MET A O 1
ATOM 658 N N . VAL A 1 82 ? 0.944 6.808 -6.863 1.00 88.94 82 VAL A N 1
ATOM 659 C CA . VAL A 1 82 ? 1.893 6.710 -7.984 1.00 88.94 82 VAL A CA 1
ATOM 660 C C . VAL A 1 82 ? 1.941 7.984 -8.833 1.00 88.94 82 VAL A C 1
ATOM 662 O O . VAL A 1 82 ? 2.559 8.004 -9.892 1.00 88.94 82 VAL A O 1
ATOM 665 N N . LYS A 1 83 ? 1.275 9.065 -8.406 1.00 89.12 83 LYS A N 1
ATOM 666 C CA . LYS A 1 83 ? 1.333 10.358 -9.103 1.00 89.12 83 LYS A CA 1
ATOM 667 C C . LYS A 1 83 ? 2.627 11.100 -8.762 1.00 89.12 83 LYS A C 1
ATOM 669 O O . LYS A 1 83 ? 3.136 11.011 -7.650 1.00 89.12 83 LYS A O 1
ATOM 674 N N . SER A 1 84 ? 3.130 11.904 -9.698 1.00 82.31 84 SER A N 1
ATOM 675 C CA . SER A 1 84 ? 4.351 12.706 -9.507 1.00 82.31 84 SER A CA 1
ATOM 676 C C . SER A 1 84 ? 4.252 13.674 -8.319 1.00 82.31 84 SER A C 1
ATOM 678 O O . SER A 1 84 ? 5.218 13.871 -7.587 1.00 82.31 84 SER A O 1
ATOM 680 N N . TRP A 1 85 ? 3.059 14.217 -8.072 1.00 84.88 85 TRP A N 1
ATOM 681 C CA . TRP A 1 85 ? 2.748 15.104 -6.948 1.00 84.88 85 TRP A CA 1
ATOM 682 C C . TRP A 1 85 ? 2.329 14.365 -5.669 1.00 84.88 85 TRP A C 1
ATOM 684 O O . TRP A 1 85 ? 1.988 15.015 -4.684 1.00 84.88 85 TRP A O 1
ATOM 694 N N . ALA A 1 86 ? 2.356 13.025 -5.649 1.00 83.88 86 ALA A N 1
ATOM 695 C CA . ALA A 1 86 ? 1.911 12.238 -4.499 1.00 83.88 86 ALA A CA 1
ATOM 696 C C . ALA A 1 86 ? 2.624 12.657 -3.214 1.00 83.88 86 ALA A C 1
ATOM 698 O O . ALA A 1 86 ? 1.972 12.773 -2.191 1.00 83.88 86 ALA A O 1
ATOM 699 N N . HIS A 1 87 ? 3.922 12.955 -3.275 1.00 81.50 87 HIS A N 1
ATOM 700 C CA . HIS A 1 87 ? 4.742 13.375 -2.133 1.00 81.50 87 HIS A CA 1
ATOM 701 C C . HIS A 1 87 ? 4.242 14.644 -1.412 1.00 81.50 87 HIS A C 1
ATOM 703 O O . HIS A 1 87 ? 4.599 14.869 -0.263 1.00 81.50 87 HIS A O 1
ATOM 709 N N . LEU A 1 88 ? 3.401 15.466 -2.050 1.00 85.88 88 LEU A N 1
ATOM 710 C CA . LEU A 1 88 ? 2.818 16.659 -1.425 1.00 85.88 88 LEU A CA 1
ATOM 711 C C . LEU A 1 88 ? 1.681 16.326 -0.450 1.00 85.88 88 LEU A C 1
ATOM 713 O O . LEU A 1 88 ? 1.277 17.170 0.345 1.00 85.88 88 LEU A O 1
ATOM 717 N N . GLN A 1 89 ? 1.122 15.117 -0.528 1.00 87.44 89 GLN A N 1
ATOM 718 C CA . GLN A 1 89 ? 0.033 14.683 0.338 1.00 87.44 89 GLN A CA 1
ATOM 719 C C . GLN A 1 89 ? 0.613 14.048 1.614 1.00 87.44 89 GLN A C 1
ATOM 721 O O . GLN A 1 89 ? 1.283 13.024 1.536 1.00 87.44 89 GLN A O 1
ATOM 726 N N . PRO A 1 90 ? 0.312 14.550 2.822 1.00 89.31 90 PRO A N 1
ATOM 727 C CA . PRO A 1 90 ? 0.893 13.988 4.045 1.00 89.31 90 PRO A CA 1
ATOM 728 C C . PRO A 1 90 ? 0.577 12.498 4.262 1.00 89.31 90 PRO A C 1
ATOM 730 O O . PRO A 1 90 ? 1.353 11.774 4.875 1.00 89.31 90 PRO A O 1
ATOM 733 N N . LYS A 1 91 ? -0.570 12.018 3.764 1.00 89.81 91 LYS A N 1
ATOM 734 C CA . LYS A 1 91 ? -0.998 10.614 3.900 1.00 89.81 91 LYS A CA 1
ATOM 735 C C . LYS A 1 91 ? -0.239 9.633 3.002 1.00 89.81 91 LYS A C 1
ATOM 737 O O . LYS A 1 91 ? -0.061 8.483 3.391 1.00 89.81 91 LYS A O 1
ATOM 742 N N . THR A 1 92 ? 0.179 10.058 1.809 1.00 91.12 92 THR A N 1
ATOM 743 C CA . THR A 1 92 ? 0.980 9.229 0.892 1.00 91.12 92 THR A CA 1
ATOM 744 C C . THR A 1 92 ? 2.406 9.145 1.415 1.00 91.12 92 THR A C 1
ATOM 746 O O . THR A 1 92 ? 2.973 8.060 1.441 1.00 91.12 92 THR A O 1
ATOM 749 N N . ASP A 1 93 ? 2.945 10.271 1.888 1.00 91.19 93 ASP A N 1
ATOM 750 C CA . ASP A 1 93 ? 4.293 10.379 2.429 1.00 91.19 93 ASP A CA 1
ATOM 751 C C . ASP A 1 93 ? 4.449 9.544 3.705 1.00 91.19 93 ASP A C 1
ATOM 753 O O . ASP A 1 93 ? 5.354 8.720 3.785 1.00 91.19 93 ASP A O 1
ATOM 757 N N . LYS A 1 94 ? 3.502 9.637 4.651 1.00 92.62 94 LYS A N 1
ATOM 758 C CA . LYS A 1 94 ? 3.482 8.782 5.852 1.00 92.62 94 LYS A CA 1
ATOM 759 C C . LYS A 1 94 ? 3.473 7.294 5.507 1.00 92.62 94 LYS A C 1
ATOM 761 O O . LYS A 1 94 ? 4.318 6.550 5.996 1.00 92.62 94 LYS A O 1
ATOM 766 N N . LEU A 1 95 ? 2.550 6.870 4.638 1.00 93.25 95 LEU A N 1
ATOM 767 C CA . LEU A 1 95 ? 2.434 5.467 4.234 1.00 93.25 95 LEU A CA 1
ATOM 768 C C . LEU A 1 95 ? 3.714 4.972 3.543 1.00 93.25 95 LEU A C 1
ATOM 770 O O . LEU A 1 95 ? 4.203 3.883 3.837 1.00 93.25 95 LEU A O 1
ATOM 774 N N . LEU A 1 96 ? 4.268 5.784 2.641 1.00 92.69 96 LEU A N 1
ATOM 775 C CA . LEU A 1 96 ? 5.490 5.471 1.909 1.00 92.69 96 LEU A CA 1
ATOM 776 C C . LEU A 1 96 ? 6.702 5.381 2.844 1.00 92.69 96 LEU A C 1
ATOM 778 O O . LEU A 1 96 ? 7.460 4.416 2.763 1.00 92.69 96 LEU A O 1
ATOM 782 N N . ASN A 1 97 ? 6.861 6.345 3.750 1.00 92.38 97 ASN A N 1
ATOM 783 C CA . ASN A 1 97 ? 7.973 6.394 4.692 1.00 92.38 97 ASN A CA 1
ATOM 784 C C . ASN A 1 97 ? 7.962 5.196 5.645 1.00 92.38 97 ASN A C 1
ATOM 786 O O . ASN A 1 97 ? 9.015 4.595 5.838 1.00 92.38 97 ASN A O 1
ATOM 790 N N . CYS A 1 98 ? 6.800 4.780 6.162 1.00 93.31 98 CYS A N 1
ATOM 791 C CA . CYS A 1 98 ? 6.699 3.569 6.984 1.00 93.31 98 CYS A CA 1
ATOM 792 C C . CYS A 1 98 ? 7.178 2.316 6.237 1.00 93.31 98 CYS A C 1
ATOM 794 O O . CYS A 1 98 ? 7.924 1.510 6.789 1.00 93.31 98 CYS A O 1
ATOM 796 N N . LEU A 1 99 ? 6.794 2.157 4.966 1.00 93.38 99 LEU A N 1
ATOM 797 C CA . LEU A 1 99 ? 7.229 1.017 4.153 1.00 93.38 99 LEU A CA 1
ATOM 798 C C . LEU A 1 99 ? 8.726 1.076 3.821 1.00 93.38 99 LEU A C 1
ATOM 800 O O . LEU A 1 99 ? 9.394 0.043 3.830 1.00 93.38 99 LEU A O 1
ATOM 804 N N . MET A 1 100 ? 9.258 2.267 3.539 1.00 92.19 100 MET A N 1
ATOM 805 C CA . MET A 1 100 ? 10.672 2.455 3.207 1.00 92.19 100 MET A CA 1
ATOM 806 C C . MET A 1 100 ? 11.590 2.264 4.420 1.00 92.19 100 MET A C 1
ATOM 808 O O . MET A 1 100 ? 12.624 1.613 4.283 1.00 92.19 100 MET A O 1
ATOM 812 N N . GLN A 1 101 ? 11.216 2.787 5.592 1.00 92.19 101 GLN A N 1
ATOM 813 C CA . GLN A 1 101 ? 11.989 2.649 6.834 1.00 92.19 101 GLN A CA 1
ATOM 814 C C . GLN A 1 101 ? 12.146 1.183 7.244 1.00 92.19 101 GLN A C 1
ATOM 816 O O . GLN A 1 101 ? 13.245 0.751 7.578 1.00 92.19 101 GLN A O 1
ATOM 821 N N . GLU A 1 102 ? 11.072 0.402 7.122 1.00 91.88 102 GLU A N 1
ATOM 822 C CA . GLU A 1 102 ? 11.071 -1.028 7.446 1.00 91.88 102 GLU A CA 1
ATOM 823 C C . GLU A 1 102 ? 11.473 -1.928 6.260 1.00 91.88 102 GLU A C 1
ATOM 825 O O . GLU A 1 102 ? 11.480 -3.156 6.378 1.00 91.88 102 GLU A O 1
ATOM 830 N N . ASN A 1 103 ? 11.824 -1.341 5.106 1.00 92.00 103 ASN A N 1
ATOM 831 C CA . ASN A 1 103 ? 12.212 -2.046 3.875 1.00 92.00 103 ASN A CA 1
ATOM 832 C C . ASN A 1 103 ? 11.189 -3.127 3.461 1.00 92.00 103 ASN A C 1
ATOM 834 O O . ASN A 1 103 ? 11.530 -4.263 3.105 1.00 92.00 103 ASN A O 1
ATOM 838 N N . ILE A 1 104 ? 9.905 -2.775 3.539 1.00 93.19 104 ILE A N 1
ATOM 839 C CA . ILE A 1 104 ? 8.786 -3.654 3.212 1.00 93.19 104 ILE A CA 1
ATOM 840 C C . ILE A 1 104 ? 8.361 -3.410 1.765 1.00 93.19 104 ILE A C 1
ATOM 842 O O . ILE A 1 104 ? 7.665 -2.450 1.445 1.00 93.19 104 ILE A O 1
ATOM 846 N N . ASP A 1 105 ? 8.770 -4.321 0.891 1.00 89.75 105 ASP A N 1
ATOM 847 C CA . ASP A 1 105 ? 8.556 -4.255 -0.557 1.00 89.75 105 ASP A CA 1
ATOM 848 C C . ASP A 1 105 ? 7.835 -5.493 -1.128 1.00 89.75 105 ASP A C 1
ATOM 850 O O . ASP A 1 105 ? 7.661 -5.601 -2.346 1.00 89.75 105 ASP A O 1
ATOM 854 N N . CYS A 1 106 ? 7.439 -6.435 -0.265 1.00 91.94 106 CYS A N 1
ATOM 855 C CA . CYS A 1 106 ? 6.697 -7.638 -0.627 1.00 91.94 106 CYS A CA 1
ATOM 856 C C . CYS A 1 106 ? 5.762 -8.098 0.501 1.00 91.94 106 CYS A C 1
ATOM 858 O O . CYS A 1 106 ? 5.928 -7.743 1.675 1.00 91.94 106 CYS A O 1
ATOM 860 N N . LYS A 1 107 ? 4.782 -8.936 0.145 1.00 92.50 107 LYS A N 1
ATOM 861 C CA . LYS A 1 107 ? 3.788 -9.484 1.085 1.00 92.50 107 LYS A CA 1
ATOM 862 C C . LYS A 1 107 ? 4.422 -10.263 2.223 1.00 92.50 107 LYS A C 1
ATOM 864 O O . LYS A 1 107 ? 4.025 -10.097 3.371 1.00 92.50 107 LYS A O 1
ATOM 869 N N . GLU A 1 108 ? 5.425 -11.083 1.930 1.00 91.75 108 GLU A N 1
ATOM 870 C CA . GLU A 1 108 ? 6.083 -11.882 2.961 1.00 91.75 108 GLU A CA 1
ATOM 871 C C . GLU A 1 108 ? 6.751 -11.015 4.027 1.00 91.75 108 GLU A C 1
ATOM 873 O O . GLU A 1 108 ? 6.625 -11.303 5.217 1.00 91.75 108 GLU A O 1
ATOM 878 N N . LYS A 1 109 ? 7.449 -9.946 3.619 1.00 92.44 109 LYS A N 1
ATOM 879 C CA . LYS A 1 109 ? 8.074 -9.004 4.554 1.00 92.44 109 LYS A CA 1
ATOM 880 C C . LYS A 1 109 ? 7.027 -8.285 5.393 1.00 92.44 109 LYS A C 1
ATOM 882 O O . LYS A 1 109 ? 7.210 -8.186 6.602 1.00 92.44 109 LYS A O 1
ATOM 887 N N . LEU A 1 110 ? 5.917 -7.867 4.782 1.00 92.69 110 LEU A N 1
ATOM 888 C CA . LEU A 1 110 ? 4.811 -7.225 5.492 1.00 92.69 110 LEU A CA 1
ATOM 889 C C . LEU A 1 110 ? 4.217 -8.159 6.559 1.00 92.69 110 LEU A C 1
ATOM 891 O O . LEU A 1 110 ? 4.104 -7.778 7.720 1.00 92.69 110 LEU A O 1
ATOM 895 N N . ILE A 1 111 ? 3.930 -9.415 6.202 1.00 91.88 111 ILE A N 1
ATOM 896 C CA . ILE A 1 111 ? 3.402 -10.421 7.138 1.00 91.88 111 ILE A CA 1
ATOM 897 C C . ILE A 1 111 ? 4.417 -10.731 8.245 1.00 91.88 111 ILE A C 1
ATOM 899 O O . ILE A 1 111 ? 4.051 -10.824 9.417 1.00 91.88 111 ILE A O 1
ATOM 903 N N . LYS A 1 112 ? 5.703 -10.885 7.904 1.00 92.75 112 LYS A N 1
ATOM 904 C CA . LYS A 1 112 ? 6.774 -11.089 8.893 1.00 92.75 112 LYS A CA 1
ATOM 905 C C . LYS A 1 112 ? 6.868 -9.912 9.863 1.00 92.75 112 LYS A C 1
ATOM 907 O O . LYS A 1 112 ? 7.082 -10.145 11.050 1.00 92.75 112 LYS A O 1
ATOM 912 N N . HIS A 1 113 ? 6.697 -8.684 9.378 1.00 93.31 113 HIS A N 1
ATOM 913 C CA . HIS A 1 113 ? 6.708 -7.495 10.218 1.00 93.31 113 HIS A CA 1
ATOM 914 C C . HIS A 1 113 ? 5.472 -7.448 11.128 1.00 93.31 113 HIS A C 1
ATOM 916 O O . HIS A 1 113 ? 5.622 -7.264 12.331 1.00 93.31 113 HIS A O 1
ATOM 922 N N . TRP A 1 114 ? 4.277 -7.765 10.621 1.00 93.12 114 TRP A N 1
ATOM 923 C CA . TRP A 1 114 ? 3.071 -7.819 11.457 1.00 93.12 114 TRP A CA 1
ATOM 924 C C . TRP A 1 114 ? 3.067 -8.897 12.535 1.00 93.12 114 TRP A C 1
ATOM 926 O O . TRP A 1 114 ? 2.381 -8.755 13.546 1.00 93.12 114 TRP A O 1
ATOM 936 N N . LYS A 1 115 ? 3.838 -9.972 12.356 1.00 90.88 115 LYS A N 1
ATOM 937 C CA . LYS A 1 115 ? 4.067 -10.948 13.429 1.00 90.88 115 LYS A CA 1
ATOM 938 C C . LYS A 1 115 ? 4.854 -10.354 14.603 1.00 90.88 115 LYS A C 1
ATOM 940 O O . LYS A 1 115 ? 4.746 -10.880 15.705 1.00 90.88 115 LYS A O 1
ATOM 945 N N . LYS A 1 116 ? 5.645 -9.300 14.372 1.00 92.00 116 LYS A N 1
ATOM 946 C CA . LYS A 1 116 ? 6.407 -8.580 15.404 1.00 92.00 116 LYS A CA 1
ATOM 947 C C . LYS A 1 116 ? 5.618 -7.395 15.957 1.00 92.00 116 LYS A C 1
ATOM 949 O O . LYS A 1 116 ? 5.466 -7.290 17.167 1.00 92.00 116 LYS A O 1
ATOM 954 N N . ASP A 1 117 ? 5.102 -6.545 15.074 1.00 91.88 117 ASP A N 1
ATOM 955 C CA . ASP A 1 117 ? 4.245 -5.410 15.413 1.00 91.88 117 ASP A CA 1
ATOM 956 C C . ASP A 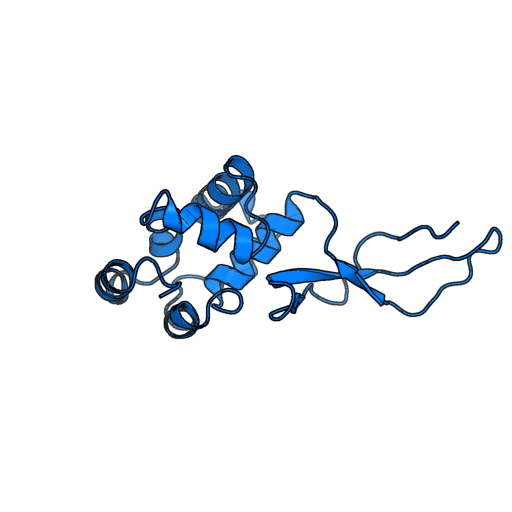1 117 ? 2.901 -5.543 14.699 1.00 91.88 117 ASP A C 1
ATOM 958 O O . ASP A 1 117 ? 2.744 -5.198 13.527 1.00 91.88 117 ASP A O 1
ATOM 962 N N . ASN A 1 118 ? 1.903 -6.026 15.434 1.00 90.69 118 ASN A N 1
ATOM 963 C CA . ASN A 1 118 ? 0.573 -6.241 14.889 1.00 90.69 118 ASN A CA 1
ATOM 964 C C . ASN A 1 118 ? -0.179 -4.944 14.573 1.00 90.69 118 ASN A C 1
ATOM 966 O O . ASN A 1 118 ? -1.228 -5.050 13.959 1.00 90.69 118 ASN A O 1
ATOM 970 N N . LYS A 1 119 ? 0.314 -3.755 14.950 1.00 91.75 119 LYS A N 1
ATOM 971 C CA . LYS A 1 119 ? -0.307 -2.450 14.650 1.00 91.75 119 LYS A CA 1
ATOM 972 C C . LYS A 1 119 ? 0.414 -1.678 13.549 1.00 91.75 119 LYS A C 1
ATOM 974 O O . LYS A 1 119 ? -0.059 -0.605 13.170 1.00 91.75 119 LYS A O 1
ATOM 979 N N . PHE A 1 120 ? 1.514 -2.211 13.020 1.00 93.38 120 PHE A N 1
ATOM 980 C CA . PHE A 1 120 ? 2.251 -1.582 11.929 1.00 93.38 120 PHE A CA 1
ATOM 981 C C . PHE A 1 120 ? 1.319 -1.252 10.755 1.00 93.38 120 PHE A C 1
ATOM 983 O O . PHE A 1 120 ? 0.480 -2.077 10.399 1.00 93.38 120 PHE A O 1
ATOM 990 N N . LEU A 1 121 ? 1.468 -0.070 10.150 1.00 93.31 121 LEU A N 1
ATOM 991 C CA . LEU A 1 121 ? 0.673 0.446 9.022 1.00 93.31 121 LEU A CA 1
ATOM 992 C C . LEU A 1 121 ? -0.811 0.746 9.310 1.00 93.31 121 LEU A C 1
ATOM 994 O O . LEU A 1 121 ? -1.494 1.267 8.429 1.00 93.31 121 LEU A O 1
ATOM 998 N N . LEU A 1 122 ? -1.340 0.430 10.500 1.00 94.06 122 LEU A N 1
ATOM 999 C CA . LEU A 1 122 ? -2.764 0.616 10.804 1.00 94.06 122 LEU A CA 1
ATOM 1000 C C . LEU A 1 122 ? -3.155 2.095 10.743 1.00 94.06 122 LEU A C 1
ATOM 1002 O O . LEU A 1 122 ? -4.117 2.455 10.072 1.00 94.06 122 LEU A O 1
ATOM 1006 N N . LYS A 1 123 ? -2.398 2.965 11.421 1.00 93.88 123 LYS A N 1
ATOM 1007 C CA . LYS A 1 123 ? -2.691 4.406 11.467 1.00 93.88 123 LYS A CA 1
ATOM 1008 C C . LYS A 1 123 ? -2.611 5.024 10.079 1.00 93.88 123 LYS A C 1
ATOM 1010 O O . LYS A 1 123 ? -3.463 5.823 9.710 1.00 93.88 123 LYS A O 1
ATOM 1015 N N . GLU A 1 124 ? -1.599 4.634 9.316 1.00 94.00 124 GLU A N 1
ATOM 1016 C CA . GLU A 1 124 ? -1.363 5.093 7.958 1.00 94.00 124 GLU A CA 1
ATOM 1017 C C . GLU A 1 124 ? -2.497 4.639 7.043 1.00 94.00 124 GLU A C 1
ATOM 1019 O O . GLU A 1 124 ? -2.985 5.447 6.265 1.00 94.00 124 GLU A O 1
ATOM 1024 N N . TYR A 1 125 ? -2.967 3.396 7.172 1.00 94.12 125 TYR A N 1
ATOM 1025 C CA . TYR A 1 125 ? -4.084 2.858 6.396 1.00 94.12 125 TYR A CA 1
ATOM 1026 C C . TYR A 1 125 ? -5.423 3.534 6.736 1.00 94.12 125 TYR A C 1
ATOM 1028 O O . TYR A 1 125 ? -6.196 3.851 5.832 1.00 94.12 125 TYR A O 1
ATOM 1036 N N . LEU A 1 126 ? -5.684 3.847 8.010 1.00 94.00 126 LEU A N 1
ATOM 1037 C CA . LEU A 1 126 ? -6.897 4.568 8.427 1.00 94.00 126 LEU A CA 1
ATOM 1038 C C . LEU A 1 126 ? -7.000 5.973 7.809 1.00 94.00 126 LEU A C 1
ATOM 1040 O O . LEU A 1 126 ? -8.105 6.437 7.553 1.00 94.00 126 LEU A O 1
ATOM 1044 N N . LEU A 1 127 ? -5.879 6.628 7.474 1.00 93.56 127 LEU A N 1
ATOM 1045 C CA . LEU A 1 127 ? -5.893 7.909 6.741 1.00 93.56 127 LEU A CA 1
ATOM 1046 C C . LEU A 1 127 ? -6.456 7.792 5.313 1.00 93.56 127 LEU A C 1
ATOM 1048 O O . LEU A 1 127 ? -6.753 8.812 4.684 1.00 93.56 127 LEU A O 1
ATOM 1052 N N . TRP A 1 128 ? -6.545 6.575 4.773 1.00 94.44 128 TRP A N 1
ATOM 1053 C CA . TRP A 1 128 ? -7.037 6.310 3.424 1.00 94.44 128 TRP A CA 1
A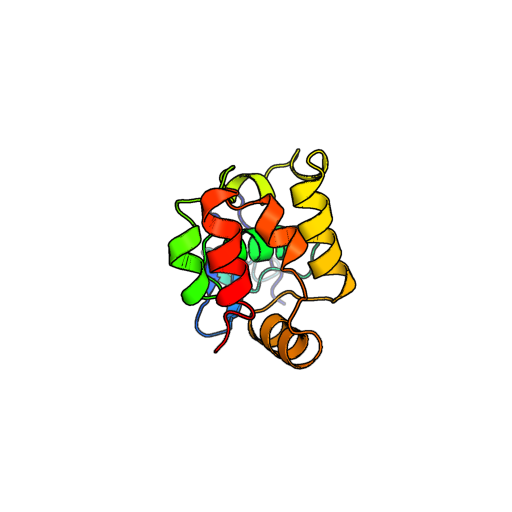TOM 1054 C C . TRP A 1 128 ? -8.481 5.829 3.389 1.00 94.44 128 TRP A C 1
ATOM 1056 O O . TRP A 1 128 ? -9.150 6.044 2.381 1.00 94.44 128 TRP A O 1
ATOM 1066 N N . VAL A 1 129 ? -8.962 5.204 4.460 1.00 94.12 129 VAL A N 1
ATOM 1067 C CA . VAL A 1 129 ? -10.312 4.637 4.547 1.00 94.12 129 VAL A CA 1
ATOM 1068 C C . VAL A 1 129 ? -11.261 5.630 5.215 1.00 94.12 129 VAL A C 1
ATOM 1070 O O . VAL A 1 129 ? -10.862 6.383 6.100 1.00 94.12 129 VAL A O 1
ATOM 1073 N N . SER A 1 130 ? -12.524 5.644 4.791 1.00 94.19 130 SER A N 1
ATOM 1074 C CA . SER A 1 130 ? -13.578 6.434 5.436 1.00 94.19 130 SER A CA 1
ATOM 1075 C C . SER A 1 130 ? -13.705 6.109 6.929 1.00 94.19 130 SER A C 1
ATOM 1077 O O . SER A 1 130 ? -13.670 4.939 7.314 1.00 94.19 130 SER A O 1
ATOM 1079 N N . GLU A 1 131 ? -13.927 7.137 7.755 1.00 93.06 131 GLU A N 1
ATOM 1080 C CA . GLU A 1 131 ? -14.077 7.021 9.216 1.00 93.06 131 GLU A CA 1
ATOM 1081 C C . GLU A 1 131 ? -15.157 6.015 9.632 1.00 93.06 131 GLU A C 1
ATOM 1083 O O . GLU A 1 131 ? -14.981 5.274 10.594 1.00 93.06 131 GLU A O 1
ATOM 1088 N N . VAL A 1 132 ? -16.221 5.883 8.834 1.00 93.25 132 VAL A N 1
ATOM 1089 C CA . VAL A 1 132 ? -17.321 4.926 9.063 1.00 93.25 132 VAL A CA 1
ATOM 1090 C C . VAL A 1 132 ? -16.835 3.469 9.101 1.00 93.25 132 VAL A C 1
ATOM 1092 O O . VAL A 1 132 ? -17.486 2.602 9.679 1.00 93.25 132 VAL A O 1
ATOM 1095 N N . LYS A 1 133 ? -15.694 3.174 8.471 1.00 93.62 133 LYS A N 1
ATOM 1096 C CA . LYS A 1 133 ? -15.101 1.834 8.407 1.00 93.62 133 LYS A CA 1
ATOM 1097 C C . LYS A 1 133 ? -13.899 1.653 9.331 1.00 93.62 133 LYS A C 1
ATOM 1099 O O . LYS A 1 133 ? -13.342 0.558 9.361 1.00 93.62 133 LYS A O 1
ATOM 1104 N N . HIS A 1 134 ? -13.505 2.672 10.098 1.00 94.38 134 HIS A N 1
ATOM 1105 C CA . HIS A 1 134 ? -12.317 2.602 10.957 1.00 94.38 134 HIS A CA 1
ATOM 1106 C C . HIS A 1 134 ? -12.424 1.497 12.008 1.00 94.38 134 HIS A C 1
ATOM 1108 O O . HIS A 1 134 ? -11.496 0.701 12.122 1.00 94.38 134 HIS A O 1
ATOM 1114 N N . ASP A 1 135 ? -13.561 1.369 12.695 1.00 94.19 135 ASP A N 1
ATOM 1115 C CA . ASP A 1 135 ? -13.763 0.318 13.705 1.00 94.19 135 ASP A CA 1
ATOM 1116 C C . ASP A 1 135 ? -13.642 -1.094 13.110 1.00 94.19 135 ASP A C 1
ATOM 1118 O O . ASP A 1 135 ? -13.025 -1.988 13.698 1.00 94.19 135 ASP A O 1
ATOM 1122 N N . GLU A 1 136 ? -14.177 -1.291 11.902 1.00 93.94 136 GLU A N 1
ATOM 1123 C CA . GLU A 1 136 ? -14.109 -2.569 11.191 1.00 93.94 136 GLU A CA 1
ATOM 1124 C C . GLU A 1 136 ? -12.665 -2.902 10.783 1.00 93.94 136 GLU A C 1
ATOM 1126 O O . GLU A 1 136 ? -12.219 -4.041 10.936 1.00 93.94 136 GLU A O 1
ATOM 1131 N N . VAL A 1 137 ? -11.915 -1.904 10.305 1.00 93.31 137 VAL A N 1
ATOM 1132 C CA . VAL A 1 137 ? -10.495 -2.042 9.958 1.00 93.31 137 VAL A CA 1
ATOM 1133 C C . VAL A 1 137 ? -9.666 -2.385 11.194 1.00 93.31 137 VAL A C 1
ATOM 1135 O O . VAL A 1 137 ? -8.881 -3.328 11.147 1.00 93.31 137 VAL A O 1
ATOM 1138 N N . VAL A 1 138 ? -9.851 -1.659 12.302 1.00 93.56 138 VAL A N 1
ATOM 1139 C CA . VAL A 1 138 ? -9.121 -1.878 13.562 1.00 93.56 138 VAL A CA 1
ATOM 1140 C C . VAL 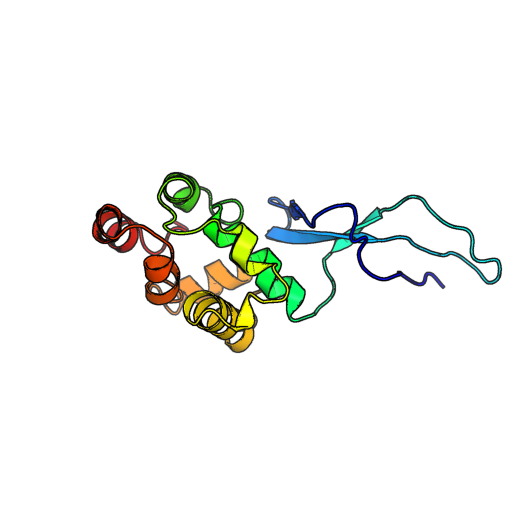A 1 138 ? -9.395 -3.274 14.116 1.00 93.56 138 VAL A C 1
ATOM 1142 O O . VAL A 1 138 ? -8.469 -3.939 14.571 1.00 93.56 138 VAL A O 1
ATOM 1145 N N . THR A 1 139 ? -10.641 -3.745 14.029 1.00 92.50 139 THR A N 1
ATOM 1146 C CA . THR A 1 139 ? -11.033 -5.081 14.501 1.00 92.50 139 THR A CA 1
ATOM 1147 C C . THR A 1 139 ? -10.455 -6.199 13.630 1.00 92.50 139 THR A C 1
ATOM 1149 O O . THR A 1 139 ? -10.065 -7.247 14.144 1.00 92.50 139 THR A O 1
ATOM 1152 N N . LEU A 1 140 ? -10.378 -5.990 12.311 1.00 91.75 140 LEU A N 1
ATOM 1153 C CA . LEU A 1 140 ? -9.770 -6.949 11.383 1.00 91.75 140 LEU A CA 1
ATOM 1154 C C . LEU A 1 140 ? -8.241 -7.015 11.530 1.00 91.75 140 LEU A C 1
ATOM 1156 O O . LEU A 1 140 ? -7.616 -7.998 11.132 1.00 91.75 140 LEU A O 1
ATOM 1160 N N . TRP A 1 141 ? -7.621 -5.960 12.054 1.00 91.88 141 TRP A N 1
ATOM 1161 C CA . TRP A 1 141 ? -6.175 -5.827 12.063 1.00 91.88 141 TRP A CA 1
ATOM 1162 C C . TRP A 1 141 ? -5.509 -6.774 13.084 1.00 91.88 141 TRP A C 1
ATOM 1164 O O . TRP A 1 141 ? -5.938 -6.846 14.238 1.00 91.88 141 TRP A O 1
ATOM 1174 N N . PRO A 1 142 ? -4.421 -7.481 12.721 1.00 88.88 142 PRO A N 1
ATOM 1175 C CA . PRO A 1 142 ? -3.733 -7.461 11.433 1.00 88.88 142 PRO A CA 1
ATOM 1176 C C . PRO A 1 142 ? -4.379 -8.408 10.390 1.00 88.88 142 PRO A C 1
ATOM 1178 O O . PRO A 1 142 ? -4.693 -9.558 10.704 1.00 88.88 142 PRO A O 1
ATOM 1181 N N . PRO A 1 143 ? -4.516 -7.979 9.122 1.00 85.50 143 PRO A N 1
ATOM 1182 C CA . PRO A 1 143 ? -5.403 -8.600 8.130 1.00 85.50 143 PRO A CA 1
ATOM 1183 C C . PRO A 1 143 ? -4.806 -9.833 7.419 1.00 85.50 143 PRO A C 1
ATOM 1185 O O . PRO A 1 143 ? -5.264 -10.197 6.338 1.00 85.50 143 PRO A O 1
ATOM 1188 N N . PHE A 1 144 ? -3.769 -10.460 7.987 1.00 80.44 144 PHE A N 1
ATOM 1189 C CA . PHE A 1 144 ? -3.097 -11.638 7.411 1.00 80.44 144 PHE A CA 1
ATOM 1190 C C . PHE A 1 144 ? -3.582 -12.982 7.978 1.00 80.44 144 PHE A C 1
ATOM 1192 O O . PHE A 1 144 ? -3.050 -14.018 7.575 1.00 80.44 144 PHE A O 1
ATOM 1199 N N . LYS A 1 145 ? -4.501 -12.953 8.951 1.00 62.03 145 LYS A N 1
ATOM 1200 C CA . LYS A 1 145 ? -5.103 -14.150 9.553 1.00 62.03 145 LYS A CA 1
ATOM 1201 C C . LYS A 1 145 ? -6.092 -14.829 8.616 1.00 62.03 145 LYS A C 1
ATOM 1203 O O . LYS A 1 145 ? -6.750 -14.104 7.839 1.00 62.03 145 LYS A O 1
#

Sequence (145 aa):
MCSFAKPLEDVPPVYNEEEGVVKCYMTCTYGSHVWKISPQLLTYPNSPEKYRWFARFILEGQVISSLKKFAEYLVTPASIMVKSWAHLQPKTDKLLNCLMQENIDCKEKLIKHWKKDNKFLLKEYLLWVSEVKHDEVVTLWPPFK

pLDDT: mean 86.04, std 10.98, range [48.25, 94.5]